Protein AF-A0A660S388-F1 (afdb_monomer_lite)

Structure (mmCIF, N/CA/C/O backbone):
data_AF-A0A660S388-F1
#
_entry.id   AF-A0A660S388-F1
#
loop_
_atom_site.group_PDB
_atom_site.id
_atom_site.type_symbol
_atom_site.label_atom_id
_atom_site.label_alt_id
_atom_site.label_comp_id
_atom_site.label_asym_id
_atom_site.label_entity_id
_atom_site.label_seq_id
_atom_site.pdbx_PDB_ins_code
_atom_site.Cartn_x
_atom_site.Cartn_y
_atom_site.Cartn_z
_atom_site.occupancy
_atom_site.B_iso_or_equiv
_atom_site.auth_seq_id
_atom_site.auth_comp_id
_atom_site.auth_asym_id
_atom_site.auth_atom_id
_atom_site.pdbx_PDB_model_num
ATOM 1 N N . LEU A 1 1 ? 7.432 4.263 -6.234 1.00 88.75 1 LEU A N 1
ATOM 2 C CA . LEU A 1 1 ? 7.536 3.100 -7.133 1.00 88.75 1 LEU A CA 1
ATOM 3 C C . LEU A 1 1 ? 8.761 3.331 -7.989 1.00 88.75 1 LEU A C 1
ATOM 5 O O . LEU A 1 1 ? 8.852 4.394 -8.593 1.00 88.75 1 LEU A O 1
ATOM 9 N N . THR A 1 2 ? 9.721 2.419 -7.951 1.00 89.50 2 THR A N 1
ATOM 10 C CA . THR A 1 2 ? 10.921 2.531 -8.782 1.00 89.50 2 THR A CA 1
ATOM 11 C C . THR A 1 2 ? 10.617 2.105 -10.211 1.00 89.50 2 THR A C 1
ATOM 13 O O . THR A 1 2 ? 9.647 1.379 -10.449 1.00 89.50 2 THR A O 1
ATOM 16 N N . LYS A 1 3 ? 11.486 2.478 -11.150 1.00 89.88 3 LYS A N 1
ATOM 17 C CA . LYS A 1 3 ? 11.466 1.950 -12.527 1.00 89.88 3 LYS A CA 1
ATOM 18 C C . LYS A 1 3 ? 11.573 0.418 -12.608 1.00 89.88 3 LYS A C 1
ATOM 20 O O . LYS A 1 3 ? 11.212 -0.177 -13.611 1.00 89.88 3 LYS A O 1
ATOM 25 N N . GLU A 1 4 ? 12.033 -0.227 -11.535 1.00 89.31 4 GLU A N 1
ATOM 26 C CA . GLU A 1 4 ? 12.112 -1.688 -11.390 1.00 89.31 4 GLU A CA 1
ATOM 27 C C . GLU A 1 4 ? 10.826 -2.311 -10.814 1.00 89.31 4 GLU A C 1
ATOM 29 O O . GLU A 1 4 ? 10.802 -3.498 -10.496 1.00 89.31 4 GLU A O 1
ATOM 34 N N . GLY A 1 5 ? 9.768 -1.521 -10.596 1.00 85.31 5 GLY A N 1
ATOM 35 C CA . GLY A 1 5 ? 8.508 -2.002 -10.023 1.00 85.31 5 GLY A CA 1
ATOM 36 C C . GLY A 1 5 ? 8.543 -2.235 -8.506 1.00 85.31 5 GLY A C 1
ATOM 37 O O . GLY A 1 5 ? 7.622 -2.837 -7.957 1.00 85.31 5 GLY A O 1
ATOM 38 N N . LYS A 1 6 ? 9.570 -1.751 -7.792 1.00 89.50 6 LYS A N 1
ATOM 39 C CA . LYS A 1 6 ? 9.683 -1.902 -6.328 1.00 89.50 6 LYS A CA 1
ATOM 40 C C . LYS A 1 6 ? 9.063 -0.722 -5.579 1.00 89.50 6 LYS A C 1
ATOM 42 O O . LYS A 1 6 ? 9.125 0.435 -6.007 1.00 89.50 6 LYS A O 1
ATOM 47 N N . ILE A 1 7 ? 8.480 -0.997 -4.413 1.00 90.94 7 ILE A N 1
ATOM 48 C CA . ILE A 1 7 ? 7.959 0.032 -3.503 1.00 90.94 7 ILE A CA 1
ATOM 49 C C . ILE A 1 7 ? 8.988 0.290 -2.401 1.00 90.94 7 ILE A C 1
ATOM 51 O O . ILE A 1 7 ? 9.114 -0.506 -1.478 1.00 90.94 7 ILE A O 1
ATOM 55 N N . ASN A 1 8 ? 9.685 1.426 -2.477 1.00 88.06 8 ASN A N 1
ATOM 56 C CA . ASN A 1 8 ? 10.679 1.812 -1.466 1.00 88.06 8 ASN A CA 1
ATOM 57 C C . ASN A 1 8 ? 10.041 2.403 -0.201 1.00 88.06 8 ASN A C 1
ATOM 59 O O . ASN A 1 8 ? 10.544 2.201 0.898 1.00 88.06 8 ASN A O 1
ATOM 63 N N . PHE A 1 9 ? 8.940 3.144 -0.351 1.00 89.69 9 PHE A N 1
ATOM 64 C CA . PHE A 1 9 ? 8.281 3.837 0.752 1.00 89.69 9 PHE A CA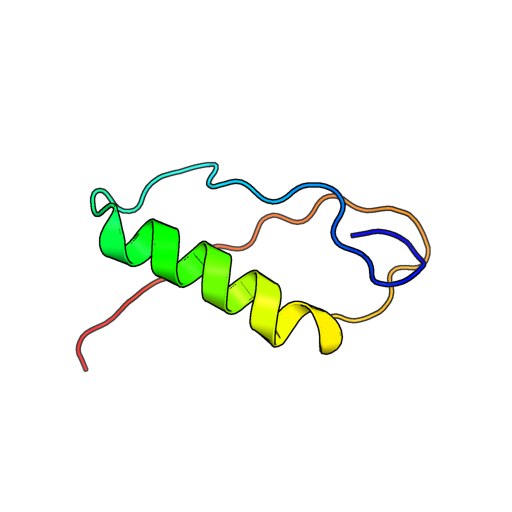 1
ATOM 65 C C . PHE A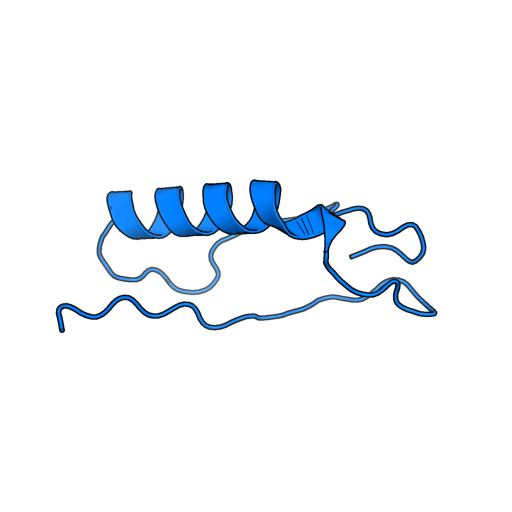 1 9 ? 6.764 3.705 0.624 1.00 89.69 9 PHE A C 1
ATOM 67 O O . PHE A 1 9 ? 6.203 3.984 -0.437 1.00 89.69 9 PHE A O 1
ATOM 74 N N . LEU A 1 10 ? 6.111 3.272 1.702 1.00 93.75 10 LEU A N 1
ATOM 75 C CA . LEU A 1 10 ? 4.661 3.115 1.788 1.00 93.75 10 LEU A CA 1
ATOM 76 C C . LEU A 1 10 ? 4.191 3.614 3.151 1.00 93.75 10 LEU A C 1
ATOM 78 O O . LEU A 1 10 ? 4.598 3.076 4.178 1.00 93.75 10 LEU A O 1
ATOM 82 N N . THR A 1 11 ? 3.331 4.627 3.1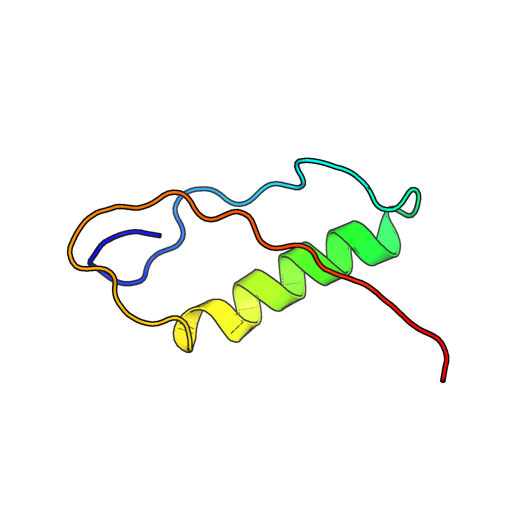44 1.00 95.00 11 THR A N 1
ATOM 83 C CA . THR A 1 11 ? 2.770 5.237 4.351 1.00 95.00 11 THR A CA 1
ATOM 84 C C . THR A 1 11 ? 1.329 5.675 4.107 1.00 95.00 11 THR A C 1
ATOM 86 O O . THR A 1 11 ? 0.914 5.835 2.957 1.00 95.00 11 THR A O 1
ATOM 89 N N . VAL A 1 12 ? 0.583 5.888 5.188 1.00 96.25 12 VAL A N 1
ATOM 90 C CA . VAL A 1 12 ? -0.746 6.502 5.164 1.00 96.25 12 VAL A CA 1
ATOM 91 C C . VAL A 1 12 ? -0.569 8.009 5.342 1.00 96.25 12 VAL A C 1
ATOM 93 O O . VAL A 1 12 ? -0.095 8.458 6.380 1.00 96.25 12 VAL A O 1
ATOM 96 N N . GLU A 1 13 ? -0.920 8.788 4.316 1.00 96.12 13 GLU A N 1
ATOM 97 C CA . GLU A 1 13 ? -0.865 10.262 4.368 1.00 96.12 13 GLU A CA 1
ATOM 98 C C . GLU A 1 13 ? -2.050 10.844 5.155 1.00 96.12 13 GLU A C 1
ATOM 100 O O . GLU A 1 13 ? -1.885 11.799 5.907 1.00 96.12 13 GLU A O 1
ATOM 105 N N . LYS A 1 14 ? -3.240 10.246 5.014 1.00 96.38 14 LYS A N 1
ATOM 106 C CA . LYS A 1 14 ? -4.461 10.632 5.729 1.00 96.38 14 LYS A CA 1
ATOM 107 C C . LYS A 1 14 ? -5.193 9.378 6.204 1.00 96.38 14 LYS A C 1
ATOM 109 O O . LYS A 1 14 ? -5.573 8.551 5.379 1.00 96.38 14 LYS A O 1
ATOM 114 N N . SER A 1 15 ? -5.363 9.251 7.519 1.00 94.56 15 SER A N 1
ATOM 115 C CA . SER A 1 15 ? -6.062 8.119 8.138 1.00 94.56 15 SER A CA 1
ATOM 116 C C . SER A 1 15 ? -7.552 8.131 7.800 1.00 94.56 15 SER A C 1
ATOM 118 O O . SER A 1 15 ? -8.161 9.195 7.661 1.00 94.56 15 SER A O 1
ATOM 120 N N . SER A 1 16 ? -8.144 6.941 7.719 1.00 93.31 16 SER A N 1
ATOM 121 C CA . SER A 1 16 ? -9.598 6.762 7.660 1.00 93.31 16 SER A CA 1
ATOM 122 C C . SER A 1 16 ? -10.311 7.058 8.989 1.00 93.31 16 SER A C 1
ATOM 124 O O . SER A 1 16 ? -11.536 7.107 9.018 1.00 93.31 16 SER A O 1
ATOM 126 N N . GLY A 1 17 ? -9.564 7.232 10.086 1.00 96.06 17 GLY A N 1
ATOM 127 C CA . GLY A 1 17 ? -10.089 7.261 11.455 1.00 96.06 17 GLY A CA 1
ATOM 128 C C . GLY A 1 17 ? -10.162 5.876 12.111 1.00 96.06 17 GLY A C 1
ATOM 129 O O . GLY A 1 17 ? -10.441 5.786 13.303 1.00 96.06 17 GLY A O 1
ATOM 130 N N . TYR A 1 18 ? -9.861 4.803 11.367 1.00 96.94 18 TYR A N 1
ATOM 131 C CA . TYR A 1 18 ? -9.888 3.424 11.852 1.00 96.94 18 TYR A CA 1
ATOM 132 C C . TYR A 1 18 ? -8.575 2.699 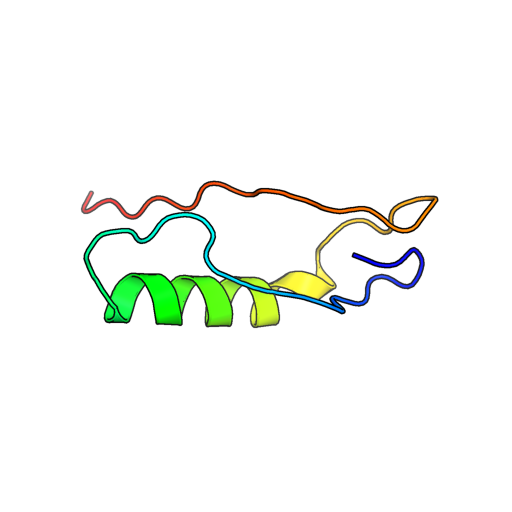11.527 1.00 96.94 18 TYR A C 1
ATOM 134 O O . TYR A 1 18 ? -8.307 2.333 10.382 1.00 96.94 18 TYR A O 1
ATOM 142 N N . ASP A 1 19 ? -7.781 2.401 12.557 1.00 96.44 19 ASP A N 1
ATOM 143 C CA . ASP A 1 19 ? -6.471 1.742 12.416 1.00 96.44 19 ASP A CA 1
ATOM 144 C C . ASP A 1 19 ? -6.543 0.390 11.677 1.00 96.44 19 ASP A C 1
ATOM 146 O O . ASP A 1 19 ? -5.670 0.055 10.875 1.00 96.44 19 ASP A O 1
ATOM 150 N N . VAL A 1 20 ? -7.619 -0.377 11.882 1.00 97.25 20 VAL A N 1
ATOM 151 C CA . VAL A 1 20 ? -7.821 -1.669 11.205 1.00 97.25 20 VAL A CA 1
ATOM 152 C C . VAL A 1 20 ? -7.914 -1.500 9.684 1.00 97.25 20 VAL A C 1
ATOM 154 O O . VAL A 1 20 ? -7.322 -2.290 8.942 1.00 97.25 20 VAL A O 1
ATOM 157 N N . LEU A 1 21 ? -8.610 -0.462 9.213 1.00 96.75 21 LEU A N 1
ATOM 158 C CA . LEU A 1 21 ? -8.782 -0.182 7.785 1.00 96.75 21 LEU A CA 1
ATOM 159 C C . LEU A 1 21 ? -7.492 0.355 7.160 1.00 96.75 21 LEU A C 1
ATOM 161 O O . LEU A 1 21 ? -7.130 -0.048 6.052 1.00 96.75 21 LEU A O 1
ATOM 165 N N . ASP A 1 22 ? -6.757 1.189 7.895 1.00 96.75 22 ASP A N 1
ATOM 166 C CA . ASP A 1 22 ? -5.465 1.729 7.467 1.00 96.75 22 ASP A CA 1
ATOM 167 C C . ASP A 1 22 ? -4.413 0.611 7.337 1.00 96.75 22 ASP A C 1
ATOM 169 O O . ASP A 1 22 ? -3.725 0.488 6.317 1.00 96.75 22 ASP A O 1
ATOM 173 N N . LYS A 1 23 ? -4.333 -0.289 8.327 1.00 96.94 23 LYS A N 1
ATOM 174 C CA . LYS A 1 23 ? -3.466 -1.479 8.275 1.00 96.94 23 LYS A CA 1
ATOM 175 C C . LYS A 1 23 ? -3.855 -2.417 7.140 1.00 96.94 23 LYS A C 1
ATOM 177 O O . LYS A 1 23 ? -2.971 -2.977 6.484 1.00 96.94 23 LYS A O 1
ATOM 182 N N . ASN A 1 24 ? -5.154 -2.611 6.906 1.00 96.81 24 ASN A N 1
ATOM 183 C CA . ASN A 1 24 ? -5.630 -3.409 5.780 1.00 96.81 24 ASN A CA 1
ATOM 184 C C . ASN A 1 24 ? -5.203 -2.784 4.444 1.00 96.81 24 ASN A C 1
ATOM 186 O O . ASN A 1 24 ? -4.624 -3.482 3.615 1.00 96.81 24 ASN A O 1
ATOM 190 N N . ALA A 1 25 ? -5.367 -1.469 4.282 1.00 96.56 25 ALA A N 1
ATOM 191 C CA . ALA A 1 25 ? -4.980 -0.744 3.076 1.00 96.56 25 ALA A CA 1
ATOM 192 C C . ALA A 1 25 ? -3.486 -0.925 2.751 1.00 96.56 25 ALA A C 1
ATOM 194 O O . ALA A 1 25 ? -3.133 -1.295 1.629 1.00 96.56 25 ALA A O 1
ATOM 195 N N . ILE A 1 26 ? -2.602 -0.774 3.746 1.00 96.06 26 ILE A N 1
ATOM 196 C CA . ILE A 1 26 ? -1.158 -1.017 3.582 1.00 96.06 26 ILE A CA 1
ATOM 197 C C . ILE A 1 26 ? -0.886 -2.461 3.132 1.00 96.06 26 ILE A C 1
ATOM 199 O O . ILE A 1 26 ? -0.101 -2.684 2.206 1.00 96.06 26 ILE A O 1
ATOM 203 N N . LYS A 1 27 ? -1.512 -3.456 3.776 1.00 96.25 27 LYS A N 1
ATOM 204 C CA . LYS A 1 27 ? -1.341 -4.878 3.421 1.00 96.25 27 LYS A CA 1
ATOM 205 C C . LYS A 1 27 ? -1.813 -5.164 1.996 1.00 96.25 27 LYS A C 1
ATOM 207 O O . LYS A 1 27 ? -1.125 -5.873 1.260 1.00 96.25 27 LYS A O 1
ATOM 212 N N . THR A 1 28 ? -2.941 -4.586 1.598 1.00 95.62 28 THR A N 1
ATOM 213 C CA . THR A 1 28 ? -3.516 -4.735 0.260 1.00 95.62 28 THR A CA 1
ATOM 214 C C . THR A 1 28 ? -2.577 -4.171 -0.798 1.00 95.62 28 THR A C 1
ATOM 216 O O . THR A 1 28 ? -2.214 -4.906 -1.714 1.00 95.62 28 THR A O 1
ATOM 219 N N . ILE A 1 29 ? -2.076 -2.941 -0.627 1.00 94.44 29 ILE A N 1
ATOM 220 C CA . ILE A 1 29 ? -1.109 -2.334 -1.559 1.00 94.44 29 ILE A CA 1
ATOM 221 C C . ILE A 1 29 ? 0.157 -3.184 -1.687 1.00 94.44 29 ILE A C 1
ATOM 223 O O . ILE A 1 29 ? 0.604 -3.446 -2.802 1.00 94.44 29 ILE A O 1
ATOM 227 N N . LYS A 1 30 ? 0.705 -3.695 -0.577 1.00 92.81 30 LYS A N 1
ATOM 228 C CA . LYS A 1 30 ? 1.859 -4.609 -0.627 1.00 92.81 30 LYS A CA 1
ATOM 229 C C . LYS A 1 30 ? 1.555 -5.859 -1.460 1.00 92.81 30 LYS A C 1
ATOM 231 O O . LYS A 1 30 ? 2.359 -6.219 -2.316 1.00 92.81 30 LYS A O 1
ATOM 236 N N . LYS A 1 31 ? 0.389 -6.484 -1.265 1.00 93.88 31 LYS A N 1
ATOM 237 C CA . LYS A 1 31 ? -0.013 -7.716 -1.969 1.00 93.88 31 LYS A CA 1
ATOM 238 C C . LYS A 1 31 ? -0.239 -7.509 -3.471 1.00 93.88 31 LYS A C 1
ATOM 240 O O . LYS A 1 31 ? 0.096 -8.392 -4.259 1.00 93.88 31 LYS A O 1
ATOM 245 N N . VAL A 1 32 ? -0.811 -6.372 -3.863 1.00 93.06 32 VAL A N 1
ATOM 246 C CA . VAL A 1 32 ? -1.170 -6.082 -5.266 1.00 93.06 32 VAL A CA 1
ATOM 247 C C . VAL A 1 32 ? -0.097 -5.303 -6.023 1.00 93.06 32 VAL A C 1
ATOM 249 O O . VAL A 1 32 ? -0.205 -5.168 -7.234 1.00 93.06 32 VAL A O 1
ATOM 252 N N . SER A 1 33 ? 0.956 -4.843 -5.341 1.00 90.88 33 SER A N 1
ATOM 253 C CA . SER A 1 33 ? 2.055 -4.058 -5.926 1.00 90.88 33 SER A CA 1
ATOM 254 C C . SER A 1 33 ? 2.673 -4.673 -7.183 1.00 90.88 33 SER A C 1
ATOM 256 O O . SER A 1 33 ? 3.021 -3.948 -8.107 1.00 90.88 33 SER A O 1
ATOM 258 N N . LYS A 1 34 ? 2.736 -6.008 -7.261 1.00 90.81 34 LYS A N 1
ATOM 259 C CA . LYS A 1 34 ? 3.217 -6.755 -8.435 1.00 90.81 34 LYS A CA 1
ATOM 260 C C . LYS A 1 34 ? 2.401 -6.535 -9.717 1.00 90.81 34 LYS A C 1
ATOM 262 O O . LYS A 1 34 ? 2.864 -6.899 -10.788 1.00 90.81 34 LYS A O 1
ATOM 267 N N . TYR A 1 35 ? 1.187 -5.997 -9.603 1.00 92.81 35 TYR A N 1
ATOM 268 C CA . TYR A 1 35 ? 0.316 -5.675 -10.735 1.00 92.81 35 TYR A CA 1
ATOM 269 C C . TYR A 1 35 ? 0.416 -4.208 -11.161 1.00 92.81 35 TYR A C 1
ATOM 271 O O . TYR A 1 35 ? -0.265 -3.800 -12.100 1.00 92.81 35 TYR A O 1
ATOM 279 N N . PHE A 1 36 ? 1.212 -3.388 -10.470 1.00 91.44 36 PHE A N 1
ATOM 280 C CA . PHE A 1 36 ? 1.384 -1.995 -10.864 1.00 91.44 36 PHE A CA 1
ATOM 281 C C . PHE A 1 36 ? 2.218 -1.912 -12.147 1.00 91.44 36 PHE A C 1
ATOM 283 O O . PHE A 1 36 ? 3.179 -2.670 -12.301 1.00 91.44 36 PHE A O 1
ATOM 290 N N . PRO A 1 37 ? 1.880 -0.992 -13.066 1.00 91.62 37 PRO A N 1
ATOM 291 C CA . PRO A 1 37 ? 2.680 -0.783 -14.261 1.00 91.62 37 PRO A CA 1
ATOM 292 C C . PRO A 1 37 ? 4.080 -0.297 -13.879 1.00 91.62 37 PRO A C 1
ATOM 294 O O . PRO A 1 37 ? 4.246 0.454 -12.912 1.00 91.62 37 PRO A O 1
ATOM 297 N N . LEU A 1 38 ? 5.087 -0.700 -14.655 1.00 93.25 38 LEU A N 1
ATOM 298 C CA . LEU A 1 38 ? 6.444 -0.198 -14.473 1.00 93.25 38 LEU A CA 1
ATOM 299 C C . LEU A 1 38 ? 6.526 1.244 -14.995 1.00 93.25 38 LEU A C 1
ATOM 301 O O . LEU A 1 38 ? 6.219 1.486 -16.165 1.00 93.25 38 LEU A O 1
ATOM 305 N N . PRO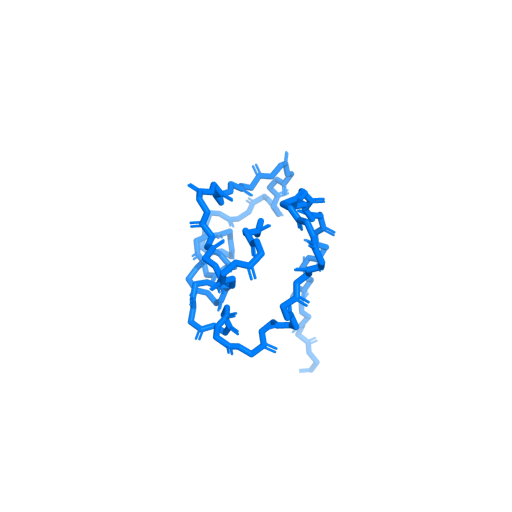 A 1 39 ? 6.928 2.212 -14.157 1.00 91.50 39 PRO A N 1
ATOM 306 C CA . PRO A 1 39 ? 7.094 3.588 -14.592 1.00 91.50 39 PRO A CA 1
ATOM 307 C C . PRO A 1 39 ? 8.436 3.767 -15.332 1.00 91.50 39 PRO A C 1
ATOM 309 O O . PRO A 1 39 ? 9.398 3.055 -15.040 1.00 91.50 39 PRO A O 1
ATOM 312 N N . PRO A 1 40 ? 8.553 4.747 -16.248 1.00 91.94 40 PRO A N 1
ATOM 313 C CA . PRO A 1 40 ? 9.806 5.014 -16.967 1.00 91.94 40 PRO A CA 1
ATOM 314 C C . PRO A 1 40 ? 10.920 5.568 -16.058 1.00 91.94 40 PRO A C 1
ATOM 316 O O . PRO A 1 40 ? 12.107 5.407 -16.339 1.00 91.94 40 PRO A O 1
ATOM 319 N N . HIS A 1 41 ? 10.540 6.199 -14.945 1.00 94.12 41 HIS A N 1
ATOM 320 C CA . HIS A 1 41 ? 11.430 6.766 -13.935 1.00 94.12 41 HIS A CA 1
ATOM 321 C C . HIS A 1 41 ? 10.867 6.492 -12.536 1.00 94.12 41 HIS A C 1
ATOM 323 O O . HIS A 1 41 ? 9.722 6.066 -12.390 1.00 94.12 41 HIS A O 1
ATOM 329 N N . ASP A 1 42 ? 11.649 6.757 -11.494 1.00 94.06 42 ASP A N 1
ATOM 330 C CA . ASP A 1 42 ? 11.180 6.618 -10.118 1.00 94.06 42 ASP A CA 1
ATOM 331 C C . ASP A 1 42 ? 10.110 7.673 -9.804 1.00 94.06 42 ASP A C 1
ATOM 333 O O . ASP A 1 42 ? 10.321 8.872 -9.981 1.00 94.06 42 ASP A O 1
ATOM 337 N N . VAL A 1 43 ? 8.947 7.224 -9.325 1.00 93.88 43 VAL A N 1
ATOM 338 C CA . VAL A 1 43 ? 7.779 8.087 -9.090 1.00 93.88 43 VAL A CA 1
ATOM 339 C C . VAL A 1 43 ? 7.214 7.947 -7.681 1.00 93.88 43 VAL A C 1
ATOM 341 O O . VAL A 1 43 ? 7.235 6.873 -7.065 1.00 93.88 43 VAL A O 1
ATOM 344 N N . LYS A 1 44 ? 6.625 9.038 -7.183 1.00 94.31 44 LYS A N 1
ATOM 345 C CA . LYS A 1 44 ? 5.782 9.056 -5.982 1.00 94.31 44 LYS A CA 1
ATOM 346 C C . LYS A 1 44 ? 4.312 9.059 -6.404 1.00 94.31 44 LYS A C 1
ATOM 348 O O . LYS A 1 44 ? 3.900 9.906 -7.185 1.00 94.31 44 LYS A O 1
ATOM 353 N N . ILE A 1 45 ? 3.530 8.124 -5.869 1.00 91.81 45 ILE A N 1
ATOM 354 C CA . ILE A 1 45 ? 2.112 7.940 -6.208 1.00 91.81 45 ILE A CA 1
ATOM 355 C C . ILE A 1 45 ? 1.280 8.177 -4.946 1.00 91.81 45 ILE A C 1
ATOM 357 O O . ILE A 1 45 ? 1.678 7.751 -3.861 1.00 91.81 45 ILE A O 1
ATOM 361 N N . ARG A 1 46 ? 0.132 8.844 -5.088 1.00 94.44 46 ARG A N 1
ATOM 362 C CA . ARG A 1 46 ? -0.893 8.972 -4.044 1.00 94.44 46 ARG A CA 1
ATOM 363 C C . ARG A 1 46 ? -2.165 8.283 -4.521 1.00 94.44 46 ARG A C 1
ATOM 365 O O . ARG A 1 46 ? -2.626 8.573 -5.620 1.00 94.44 46 ARG A O 1
ATOM 372 N N . ILE A 1 47 ? -2.692 7.359 -3.718 1.00 92.69 47 ILE A N 1
ATOM 373 C CA . ILE A 1 47 ? -3.860 6.540 -4.069 1.00 92.69 47 ILE A CA 1
ATOM 374 C C . ILE A 1 47 ? -4.910 6.699 -2.964 1.00 92.69 47 ILE A C 1
ATOM 376 O O . ILE A 1 47 ? -4.626 6.318 -1.826 1.00 92.69 47 ILE A O 1
ATOM 380 N N . PRO A 1 48 ? -6.104 7.240 -3.260 1.00 94.88 48 PRO A N 1
ATOM 381 C CA . PRO A 1 48 ? -7.207 7.229 -2.311 1.00 94.88 48 PRO A CA 1
ATOM 382 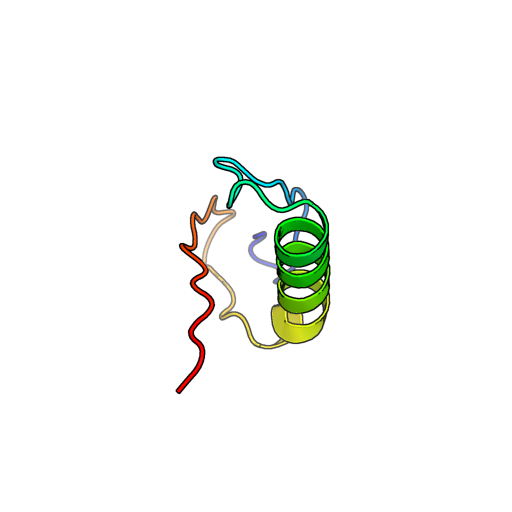C C . PRO A 1 48 ? -7.807 5.819 -2.229 1.00 94.88 48 PRO A C 1
ATOM 384 O O . PRO A 1 48 ? -8.126 5.212 -3.249 1.00 94.88 48 PRO A O 1
ATOM 387 N N . ILE A 1 49 ? -7.967 5.296 -1.013 1.00 94.69 49 ILE A N 1
ATOM 388 C CA . ILE A 1 49 ? -8.622 4.007 -0.749 1.00 94.69 49 ILE A CA 1
ATOM 389 C C . ILE A 1 49 ? -9.908 4.288 0.024 1.00 94.69 49 ILE A C 1
ATOM 391 O O . ILE A 1 49 ? -9.901 5.049 0.991 1.00 94.69 49 ILE A O 1
ATOM 395 N N . SER A 1 50 ? -11.017 3.690 -0.408 1.00 93.94 50 SER A N 1
ATOM 396 C CA . SER A 1 50 ? -12.333 3.861 0.210 1.00 93.94 50 SER A CA 1
ATOM 397 C C . SER A 1 50 ? -12.969 2.502 0.473 1.00 93.94 50 SER A C 1
ATOM 399 O O . SER A 1 50 ? -12.953 1.637 -0.398 1.00 93.94 50 SER A O 1
ATOM 401 N N . TYR A 1 51 ? -13.536 2.335 1.665 1.00 92.75 51 TYR A N 1
ATOM 402 C CA . TYR A 1 51 ? -14.325 1.165 2.045 1.00 92.75 51 TYR A CA 1
ATOM 403 C C . TYR A 1 51 ? -15.808 1.539 2.026 1.00 92.75 51 TYR A C 1
ATOM 405 O O . TYR A 1 51 ? -16.167 2.637 2.454 1.00 92.75 51 TYR A O 1
ATOM 413 N N . LYS A 1 52 ? -16.654 0.638 1.526 1.00 93.06 52 LYS A N 1
ATOM 414 C CA . LYS A 1 52 ? -18.113 0.780 1.496 1.00 93.06 52 LYS A CA 1
ATOM 415 C C . LYS A 1 52 ? -18.752 -0.523 1.965 1.00 93.06 52 LYS A C 1
ATOM 417 O O . LYS A 1 52 ? -18.191 -1.593 1.737 1.00 93.06 52 LYS A O 1
ATOM 422 N N . LEU A 1 53 ? -19.884 -0.400 2.647 1.00 91.69 53 LEU A N 1
ATOM 423 C CA . LEU A 1 53 ? -20.778 -1.507 2.960 1.00 91.69 53 LEU A CA 1
ATOM 424 C C . LEU A 1 53 ? -21.915 -1.390 1.947 1.00 91.69 53 LEU A C 1
ATOM 426 O O . LEU A 1 53 ? -22.777 -0.530 2.118 1.00 91.69 53 LEU A O 1
ATOM 430 N N . ASP A 1 54 ? -21.813 -2.139 0.854 1.00 78.06 54 ASP A N 1
ATOM 431 C CA . ASP A 1 54 ? -22.932 -2.334 -0.074 1.00 78.06 54 ASP A CA 1
ATOM 432 C C . ASP A 1 54 ? -23.847 -3.456 0.442 1.00 78.06 54 ASP A C 1
ATOM 434 O O . ASP A 1 54 ? -23.322 -4.384 1.109 1.00 78.06 54 ASP A O 1
#

Foldseek 3Di:
DALVLDDPDDDDPDDPPDPVVRVVVRVVCVVCSVVDDRDPGDDDDDDDDDDDDD

Sequence (54 aa):
LTKEGKINFLTVEKSSGYDVLDKNAIKTIKKVSKYFPLPPHDVKIRIPISYKLD

pLDDT: mean 93.1, std 3.38, range [78.06, 97.25]

Secondary structure (DSSP, 8-state):
--TTS--S----SS--S-HHHHHHHHHHHHHHGGGSPPPSS-------------

Radius of gyration: 12.42 Å; chains: 1; bounding box: 35×18×29 Å